Protein AF-A0A8W8L4B3-F1 (afdb_monomer_lite)

Radius of gyration: 20.43 Å; chains: 1; bounding box: 40×33×64 Å

pLDDT: mean 73.59, std 18.27, range [24.84, 92.88]

Organism: Magallana gigas (NCBI:txid29159)

Secondary structure (DSSP, 8-state):
------------BTTEEEEEPEEEEE-SSS-EEEEEEEETTEEESSEEEEEGGGTEEEEEETTEEEEEE-STTTT----TT-EEEEETTEEEEEEEETTEEEETTT-SBP-GGG--

Foldseek 3Di:
DDDDDDDDPFPCPQFKTKDWWDWDFDDPPDGDIQTWHDDPNDIDRAAWDDDQQQQWIWGDDHTMIMIGRHEPNRRCPDDPQWDWDDDRSYIFTWHDDPNFTAGPVPRHGDDVVVRD

Structure (mmCIF, N/CA/C/O backbone):
data_AF-A0A8W8L4B3-F1
#
_entry.id   AF-A0A8W8L4B3-F1
#
loop_
_atom_site.group_PDB
_atom_site.id
_atom_site.type_symbol
_atom_site.label_atom_id
_atom_site.label_alt_id
_atom_site.label_comp_id
_atom_site.label_asym_id
_atom_site.label_entity_id
_atom_site.label_seq_id
_atom_site.pdbx_PDB_ins_code
_atom_site.Cartn_x
_atom_site.Cartn_y
_atom_site.Cartn_z
_atom_site.occupancy
_atom_site.B_iso_or_equiv
_atom_site.auth_seq_id
_atom_site.auth_comp_id
_atom_site.auth_asym_id
_atom_site.auth_atom_id
_atom_site.pdbx_PDB_model_num
ATOM 1 N N . MET A 1 1 ? 8.260 -8.109 31.347 1.00 40.56 1 MET A N 1
ATOM 2 C CA . MET A 1 1 ? 9.039 -8.885 30.361 1.00 40.56 1 MET A CA 1
ATOM 3 C C . MET A 1 1 ? 8.178 -10.059 29.917 1.00 40.56 1 MET A C 1
ATOM 5 O O . MET A 1 1 ? 8.083 -10.998 30.679 1.00 40.56 1 MET A O 1
ATOM 9 N N . PHE A 1 2 ? 7.512 -9.994 28.760 1.00 24.84 2 PHE A N 1
ATOM 10 C CA . PHE A 1 2 ? 6.921 -11.174 28.111 1.00 24.84 2 PHE A CA 1
ATOM 11 C C . PHE A 1 2 ? 6.964 -10.978 26.594 1.00 24.84 2 PHE A C 1
ATOM 13 O O . PHE A 1 2 ? 6.282 -10.125 26.034 1.00 24.84 2 PHE A O 1
ATOM 20 N N . ARG A 1 3 ? 7.859 -11.744 25.960 1.00 35.56 3 ARG A N 1
ATOM 21 C CA . ARG A 1 3 ? 7.877 -12.014 24.523 1.00 35.56 3 ARG A CA 1
ATOM 22 C C . ARG A 1 3 ? 6.696 -12.930 24.222 1.00 35.56 3 ARG A C 1
ATOM 24 O O . ARG A 1 3 ? 6.588 -13.966 24.864 1.00 35.56 3 ARG A O 1
ATOM 31 N N . ASN A 1 4 ? 5.911 -12.605 23.204 1.00 31.03 4 ASN A N 1
ATOM 32 C CA . ASN A 1 4 ? 5.175 -13.615 22.455 1.00 31.03 4 ASN A CA 1
ATOM 33 C C . ASN A 1 4 ? 5.489 -13.411 20.973 1.00 31.03 4 ASN A C 1
ATOM 35 O O . ASN A 1 4 ? 4.911 -12.570 20.290 1.00 31.03 4 ASN A O 1
ATOM 39 N N . LYS A 1 5 ? 6.521 -14.132 20.525 1.00 40.44 5 LYS A N 1
ATOM 40 C CA . LYS A 1 5 ? 6.658 -14.538 19.131 1.00 40.44 5 LYS A CA 1
ATOM 41 C C . LYS A 1 5 ? 5.681 -15.691 18.981 1.00 40.44 5 LYS A C 1
ATOM 43 O O . LYS A 1 5 ? 5.880 -16.653 19.698 1.00 40.44 5 LYS A O 1
ATOM 48 N N . ASP A 1 6 ? 4.692 -15.583 18.100 1.00 32.81 6 ASP A N 1
ATOM 49 C CA . ASP A 1 6 ? 4.242 -16.720 17.299 1.00 32.81 6 ASP A CA 1
ATOM 50 C C . ASP A 1 6 ? 3.314 -16.274 16.160 1.00 32.81 6 ASP A C 1
ATOM 52 O O . ASP A 1 6 ? 2.274 -15.654 16.359 1.00 32.81 6 ASP A O 1
ATOM 56 N N . SER A 1 7 ? 3.740 -16.655 14.954 1.00 31.75 7 SER A N 1
ATOM 57 C CA . SER A 1 7 ? 2.923 -16.919 13.768 1.00 31.75 7 SER A CA 1
ATOM 58 C C . SER A 1 7 ? 2.147 -15.753 13.132 1.00 31.75 7 SER A C 1
ATOM 60 O O . SER A 1 7 ? 0.919 -15.745 13.068 1.00 31.75 7 SER A O 1
ATOM 62 N N . GLN A 1 8 ? 2.871 -14.806 12.524 1.00 32.09 8 GLN A N 1
ATOM 63 C CA . GLN A 1 8 ? 2.309 -13.990 11.440 1.00 32.09 8 GLN A CA 1
ATOM 64 C C . GLN A 1 8 ? 2.266 -14.831 10.159 1.00 32.09 8 GLN A C 1
ATOM 66 O O . GLN A 1 8 ? 3.248 -14.952 9.428 1.00 32.09 8 GLN A O 1
ATOM 71 N N . ARG A 1 9 ? 1.113 -15.449 9.892 1.00 27.73 9 ARG A N 1
ATOM 72 C CA . ARG A 1 9 ? 0.790 -16.005 8.574 1.00 27.73 9 ARG A CA 1
ATOM 73 C C . ARG A 1 9 ? 0.511 -14.83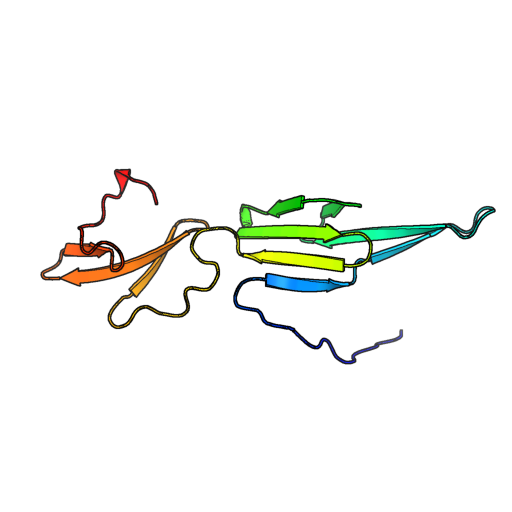5 7.628 1.00 27.73 9 ARG A C 1
ATOM 75 O O . ARG A 1 9 ? -0.585 -14.288 7.605 1.00 27.73 9 ARG A O 1
ATOM 82 N N . PHE A 1 10 ? 1.533 -14.436 6.880 1.00 35.31 10 PHE A N 1
ATOM 83 C CA . PHE A 1 10 ? 1.426 -13.458 5.802 1.00 35.31 10 PHE A CA 1
ATOM 84 C C . PHE A 1 10 ? 0.571 -14.048 4.671 1.00 35.31 10 PHE A C 1
ATOM 86 O O . PHE A 1 10 ? 0.993 -14.996 4.012 1.00 35.31 10 PHE A O 1
ATOM 93 N N . ILE A 1 11 ? -0.628 -13.507 4.443 1.00 34.16 11 ILE A N 1
ATOM 94 C CA . ILE A 1 11 ? -1.367 -13.746 3.196 1.00 34.16 11 ILE A CA 1
ATOM 95 C C . ILE A 1 11 ? -0.849 -12.703 2.212 1.00 34.16 11 ILE A C 1
ATOM 97 O O . ILE A 1 11 ? -1.217 -11.534 2.276 1.00 34.16 11 ILE A O 1
ATOM 101 N N . ASN A 1 12 ? 0.114 -13.125 1.400 1.00 33.88 12 ASN A N 1
ATOM 102 C CA . ASN A 1 12 ? 0.859 -12.276 0.483 1.00 33.88 12 ASN A CA 1
ATOM 103 C C . ASN A 1 12 ? 0.126 -12.240 -0.869 1.00 33.88 12 ASN A C 1
ATOM 105 O O . ASN A 1 12 ? 0.576 -12.842 -1.840 1.00 33.88 12 ASN A O 1
ATOM 109 N N . ASP A 1 13 ? -1.020 -11.558 -0.932 1.00 38.62 13 ASP A N 1
ATOM 110 C CA . ASP A 1 13 ? -1.641 -11.203 -2.214 1.00 38.62 13 ASP A CA 1
ATOM 111 C C . ASP A 1 13 ? -0.896 -9.990 -2.780 1.00 38.62 13 ASP A C 1
ATOM 113 O O . ASP A 1 13 ? -1.359 -8.866 -2.631 1.00 38.62 13 ASP A O 1
ATOM 117 N N . GLY A 1 14 ? 0.304 -10.235 -3.330 1.00 50.53 14 GLY A N 1
ATOM 118 C CA . GLY A 1 14 ? 1.103 -9.456 -4.304 1.00 50.53 14 GLY A CA 1
ATOM 119 C C . GLY A 1 14 ? 1.358 -7.941 -4.147 1.00 50.53 14 GLY A C 1
ATOM 120 O O . GLY A 1 14 ? 2.335 -7.445 -4.695 1.00 50.53 14 GLY A O 1
ATOM 121 N N . ALA A 1 15 ? 0.518 -7.198 -3.436 1.00 64.81 15 ALA A N 1
ATOM 122 C CA . ALA A 1 15 ? 0.517 -5.746 -3.304 1.00 64.81 15 ALA A CA 1
ATOM 123 C C . ALA A 1 15 ? -0.058 -5.257 -1.961 1.00 64.81 15 ALA A C 1
ATOM 125 O O . ALA A 1 15 ? 0.106 -4.081 -1.651 1.00 64.81 15 ALA A O 1
ATOM 126 N N . CYS A 1 16 ? -0.723 -6.115 -1.168 1.00 76.44 16 CYS A N 1
ATOM 127 C CA . CYS A 1 16 ? -1.375 -5.728 0.088 1.00 76.44 16 CYS A CA 1
ATOM 128 C C . CYS A 1 16 ? -1.021 -6.670 1.250 1.00 76.44 16 CYS A C 1
ATOM 130 O O . CYS A 1 16 ? -1.035 -7.892 1.114 1.00 76.44 16 CYS A O 1
ATOM 132 N N . LYS A 1 17 ? -0.740 -6.095 2.424 1.00 84.19 17 LYS A N 1
ATOM 133 C CA . LYS A 1 17 ? -0.466 -6.789 3.689 1.00 84.19 17 LYS A CA 1
ATOM 134 C C . LYS A 1 17 ? -1.589 -6.523 4.682 1.00 84.19 17 LYS A C 1
ATOM 136 O O . LYS A 1 17 ? -1.951 -5.372 4.918 1.00 84.19 17 LYS A O 1
ATOM 141 N N . LYS A 1 18 ? -2.105 -7.588 5.295 1.00 87.81 18 LYS A N 1
ATOM 142 C CA . LYS A 1 18 ? -3.133 -7.522 6.343 1.00 87.81 18 LYS A CA 1
ATOM 143 C C . LYS A 1 18 ? -2.511 -7.732 7.719 1.00 87.81 18 LYS A C 1
ATOM 145 O O . LYS A 1 18 ? -1.721 -8.653 7.909 1.00 87.81 18 LYS A O 1
ATOM 150 N N . GLU A 1 19 ? -2.900 -6.901 8.673 1.00 88.88 19 GLU A N 1
ATOM 151 C CA . GLU A 1 19 ? -2.455 -6.916 10.066 1.00 88.88 19 GLU A CA 1
ATOM 152 C C . GLU A 1 19 ? -3.675 -6.715 10.987 1.00 88.88 19 GLU A C 1
ATOM 154 O O . GLU A 1 19 ? -4.693 -6.158 10.576 1.00 88.88 19 GLU A O 1
ATOM 159 N N . LEU A 1 20 ? -3.608 -7.183 12.236 1.00 89.19 20 LEU A N 1
ATOM 160 C CA . LEU A 1 20 ? -4.661 -6.906 13.221 1.00 89.19 20 LEU A CA 1
ATOM 161 C C . LEU A 1 20 ? -4.555 -5.460 13.718 1.00 89.19 20 LEU A C 1
ATOM 163 O O . LEU A 1 20 ? -3.453 -4.946 13.910 1.00 89.19 20 LEU A O 1
ATOM 167 N N . ALA A 1 21 ? -5.701 -4.821 13.947 1.00 86.69 21 ALA A N 1
ATOM 168 C CA . ALA A 1 21 ? -5.750 -3.498 14.553 1.00 86.69 21 ALA A CA 1
ATOM 169 C C . ALA A 1 21 ? -5.376 -3.557 16.044 1.00 86.69 21 ALA A C 1
ATOM 171 O O . ALA A 1 21 ? -5.558 -4.571 16.724 1.00 86.69 21 ALA A O 1
ATOM 172 N N . ASN A 1 22 ? -4.878 -2.438 16.559 1.00 90.12 22 ASN A N 1
ATOM 173 C CA . ASN A 1 22 ? -4.644 -2.250 17.983 1.00 90.12 22 ASN A CA 1
ATOM 174 C C . ASN A 1 22 ? -5.970 -1.993 18.703 1.00 90.12 22 ASN A C 1
ATOM 176 O O . ASN A 1 22 ? -6.984 -1.672 18.078 1.00 90.12 22 ASN A O 1
ATOM 180 N N . TYR A 1 23 ? -5.966 -2.121 20.028 1.00 88.69 23 TYR A N 1
ATOM 181 C CA . TYR A 1 23 ? -7.141 -1.835 20.839 1.00 88.69 23 TYR A CA 1
ATOM 182 C C . TYR A 1 23 ? -6.781 -1.180 22.170 1.00 88.69 23 TYR A C 1
ATOM 184 O O . TYR A 1 23 ? -5.716 -1.418 22.740 1.00 88.69 23 TYR A O 1
ATOM 192 N N . HIS A 1 24 ? -7.712 -0.380 22.680 1.00 87.62 24 HIS A N 1
ATOM 193 C CA . HIS A 1 24 ? -7.699 0.156 24.034 1.00 87.62 24 HIS A CA 1
ATOM 194 C C . HIS A 1 24 ? -8.933 -0.330 24.799 1.00 87.62 24 HIS A C 1
ATOM 196 O O . HIS A 1 24 ? -10.008 -0.469 24.211 1.00 87.62 24 HIS A O 1
ATOM 202 N N . ILE A 1 25 ? -8.775 -0.592 26.098 1.00 87.25 25 ILE A N 1
ATOM 203 C CA . ILE A 1 25 ? -9.866 -1.001 26.989 1.00 87.25 25 ILE A CA 1
ATOM 204 C C . ILE A 1 25 ? -10.049 0.091 28.035 1.00 87.25 25 ILE A C 1
ATOM 206 O O . ILE A 1 25 ? -9.200 0.244 28.912 1.00 87.25 25 ILE A O 1
ATOM 210 N N . ASP A 1 26 ? -11.172 0.793 27.952 1.00 84.69 26 ASP A N 1
ATOM 211 C CA . ASP A 1 26 ? -11.619 1.719 28.988 1.00 84.69 26 ASP A CA 1
ATOM 212 C C . ASP A 1 26 ? -12.404 0.940 30.061 1.00 84.69 26 ASP A C 1
ATOM 214 O O . ASP A 1 26 ? -13.225 0.069 29.737 1.00 84.69 26 ASP A O 1
ATOM 218 N N . ARG A 1 27 ? -12.086 1.189 31.337 1.00 79.56 27 ARG A N 1
ATOM 219 C CA . ARG A 1 27 ? -12.591 0.436 32.498 1.00 79.56 27 ARG A CA 1
ATOM 220 C C . ARG A 1 27 ? -13.475 1.270 33.428 1.00 79.56 27 ARG A C 1
ATOM 222 O O . ARG A 1 27 ? -13.892 0.745 34.458 1.00 79.56 27 ARG A O 1
ATOM 229 N N . ASP A 1 28 ? -13.805 2.509 33.071 1.00 77.38 28 ASP A N 1
ATOM 230 C CA . ASP A 1 28 ? -14.369 3.466 34.030 1.00 77.38 28 ASP A CA 1
ATOM 231 C C . ASP A 1 28 ? -15.844 3.221 34.416 1.00 77.38 28 ASP A C 1
ATOM 233 O O . ASP A 1 28 ? -16.315 3.802 35.389 1.00 77.38 28 ASP A O 1
ATOM 237 N N . SER A 1 29 ? -16.601 2.360 33.715 1.00 65.94 29 SER A N 1
ATOM 238 C CA . SER A 1 29 ? -17.953 1.914 34.160 1.00 65.94 29 SER A CA 1
ATOM 239 C C . SER A 1 29 ? -18.644 0.920 33.219 1.00 65.94 29 SER A C 1
ATOM 241 O O . SER A 1 29 ? -19.470 0.119 33.652 1.00 65.94 29 SER A O 1
ATOM 243 N N . THR A 1 30 ? -18.302 0.933 31.933 1.00 76.12 30 THR A N 1
ATOM 244 C CA . THR A 1 30 ? -18.704 -0.074 30.940 1.00 76.12 30 THR A CA 1
ATOM 245 C C . THR A 1 30 ? -17.451 -0.530 30.214 1.00 76.12 30 THR A C 1
ATOM 247 O O . THR A 1 30 ? -16.650 0.301 29.800 1.00 76.12 30 THR A O 1
ATOM 250 N N . LEU A 1 31 ? -17.248 -1.846 30.086 1.00 81.25 31 LEU A N 1
ATOM 251 C CA . LEU A 1 31 ? -16.099 -2.381 29.359 1.00 81.25 31 LEU A CA 1
ATOM 252 C C . LEU A 1 31 ? -16.214 -1.954 27.892 1.00 81.25 31 LEU A C 1
ATOM 254 O O . LEU A 1 31 ? -16.990 -2.530 27.128 1.00 81.25 31 LEU A O 1
ATOM 258 N N . LYS A 1 32 ? -15.465 -0.918 27.511 1.00 84.94 32 LYS A N 1
ATOM 259 C CA . LYS A 1 32 ? -15.472 -0.367 26.157 1.00 84.94 32 LYS A CA 1
ATOM 260 C C . LYS A 1 32 ? -14.146 -0.687 25.490 1.00 84.94 32 LYS A C 1
ATOM 262 O O . LYS A 1 32 ? -13.100 -0.162 25.865 1.00 84.94 32 LYS A O 1
ATOM 267 N N . VAL A 1 33 ? -14.205 -1.548 24.478 1.00 85.19 33 VAL A N 1
ATOM 268 C CA . VAL A 1 33 ? -13.061 -1.864 23.620 1.00 85.19 33 VAL A CA 1
ATOM 269 C C . VAL A 1 33 ? -13.108 -0.950 22.402 1.00 85.19 33 VAL A C 1
ATOM 271 O O . VAL A 1 33 ? -14.090 -0.955 21.661 1.00 85.19 33 VAL A O 1
ATOM 274 N N . THR A 1 34 ? -12.059 -0.159 22.196 1.00 86.25 34 THR A N 1
ATOM 275 C CA . THR A 1 34 ? -11.922 0.716 21.022 1.00 86.25 34 THR A CA 1
ATOM 276 C C . THR A 1 34 ? -10.782 0.210 20.158 1.00 86.25 34 THR A C 1
ATOM 278 O O . THR A 1 34 ? -9.653 0.136 20.635 1.00 86.25 34 THR A O 1
ATOM 281 N N . PHE A 1 35 ? -11.071 -0.126 18.901 1.00 90.06 35 PHE A N 1
ATOM 282 C CA . PHE A 1 35 ? -10.062 -0.547 17.931 1.00 90.06 35 PHE A CA 1
ATOM 283 C C . PHE A 1 35 ? -9.520 0.643 17.141 1.00 90.06 35 PHE A C 1
ATOM 285 O O . PHE A 1 35 ? -10.254 1.592 16.853 1.00 90.06 35 PHE A O 1
ATOM 292 N N . TYR A 1 36 ? -8.241 0.581 16.786 1.00 91.12 36 TYR A N 1
ATOM 293 C CA . TYR A 1 36 ? -7.586 1.581 15.953 1.00 91.12 36 TYR A CA 1
ATOM 294 C C . TYR A 1 36 ? -6.395 0.985 15.203 1.00 91.12 36 TYR A C 1
ATOM 296 O O . TYR A 1 36 ? -5.708 0.077 15.674 1.00 91.12 36 TYR A O 1
ATOM 304 N N . CYS A 1 37 ? -6.113 1.523 14.028 1.00 92.88 37 CYS A N 1
ATOM 305 C CA . CYS A 1 37 ? -4.933 1.173 13.256 1.00 92.88 37 CYS A CA 1
ATOM 306 C C . CYS A 1 37 ? -3.795 2.144 13.569 1.00 92.88 37 CYS A C 1
ATOM 308 O O . CYS A 1 37 ? -4.036 3.318 13.852 1.00 92.88 37 CYS A O 1
ATOM 310 N N . SER A 1 38 ? -2.557 1.646 13.535 1.00 92.31 38 SER A N 1
ATOM 311 C CA . SER A 1 38 ? -1.356 2.449 13.775 1.00 92.31 38 SER A CA 1
ATOM 312 C C . SER A 1 38 ? -0.276 2.094 12.762 1.00 92.31 38 SER A C 1
ATOM 314 O O . SER A 1 38 ? 0.098 0.928 12.622 1.00 92.31 38 SER A O 1
ATOM 316 N N . LYS A 1 39 ? 0.217 3.099 12.039 1.00 91.06 39 LYS A N 1
ATOM 317 C CA . LYS A 1 39 ? 1.283 2.952 11.039 1.00 91.06 39 LYS A CA 1
ATOM 318 C C . LYS A 1 39 ? 2.033 4.272 10.903 1.00 91.06 39 LYS A C 1
ATOM 320 O O . LYS A 1 39 ? 1.422 5.335 10.971 1.00 91.06 39 LYS A O 1
ATOM 325 N N . HIS A 1 40 ? 3.358 4.221 10.747 1.00 90.81 40 HIS A N 1
ATOM 326 C CA . HIS A 1 40 ? 4.217 5.409 10.582 1.00 90.81 40 HIS A CA 1
ATOM 327 C C . HIS A 1 40 ? 3.958 6.519 11.617 1.00 90.81 40 HIS A C 1
ATOM 329 O O . HIS A 1 40 ? 3.955 7.704 11.292 1.00 90.81 40 HIS A O 1
ATOM 335 N N . ARG A 1 41 ? 3.730 6.125 12.882 1.00 89.75 41 ARG A N 1
ATOM 336 C CA . ARG A 1 41 ? 3.395 7.013 14.018 1.00 89.75 41 ARG A CA 1
ATOM 337 C C . ARG A 1 41 ? 2.074 7.784 13.873 1.00 89.75 41 ARG A C 1
ATOM 339 O O . ARG A 1 41 ? 1.864 8.761 14.586 1.00 89.75 41 ARG A O 1
ATOM 346 N N . ARG A 1 42 ? 1.188 7.366 12.968 1.00 89.62 42 ARG A N 1
ATOM 347 C CA . ARG A 1 42 ? -0.177 7.886 12.839 1.00 89.62 42 ARG A CA 1
ATOM 348 C C . ARG A 1 42 ? -1.174 6.835 13.292 1.00 89.62 42 ARG A C 1
ATOM 350 O O . ARG A 1 42 ? -1.022 5.661 12.962 1.00 89.62 42 ARG A O 1
ATOM 357 N N . GLU A 1 43 ? -2.205 7.285 13.996 1.00 92.44 43 GLU A N 1
ATOM 358 C CA . GLU A 1 43 ? -3.289 6.448 14.504 1.00 92.44 43 GLU A CA 1
ATOM 359 C C . GLU A 1 43 ? -4.625 6.918 13.935 1.00 92.44 43 GLU A C 1
ATOM 361 O O . GLU A 1 43 ? -4.861 8.120 13.799 1.00 92.44 43 GLU A O 1
ATOM 366 N N . TRP A 1 44 ? -5.493 5.977 13.570 1.00 91.00 44 TRP A N 1
ATOM 367 C CA . TRP A 1 44 ? -6.841 6.287 13.098 1.00 91.00 44 TRP A CA 1
ATOM 368 C C . TRP A 1 44 ? -7.806 5.138 13.394 1.00 91.00 44 TRP A C 1
ATOM 370 O O . TRP A 1 44 ? -7.420 3.971 13.417 1.00 91.00 44 TRP A O 1
ATOM 380 N N . SER A 1 45 ? -9.070 5.469 13.648 1.00 86.06 45 SER A N 1
ATOM 381 C CA . SER A 1 45 ? -10.078 4.510 14.118 1.00 86.06 45 SER A CA 1
ATOM 382 C C . SER A 1 45 ? -10.781 3.751 12.992 1.00 86.06 45 SER A C 1
ATOM 384 O O . SER A 1 45 ? -11.161 2.597 13.170 1.00 86.06 45 SER A O 1
ATOM 386 N N . TYR A 1 46 ? -10.976 4.381 11.831 1.00 88.81 46 TYR A N 1
ATOM 387 C CA . TYR A 1 46 ? -11.653 3.768 10.690 1.00 88.81 46 TYR A CA 1
ATOM 388 C C . TYR A 1 46 ? -11.311 4.483 9.379 1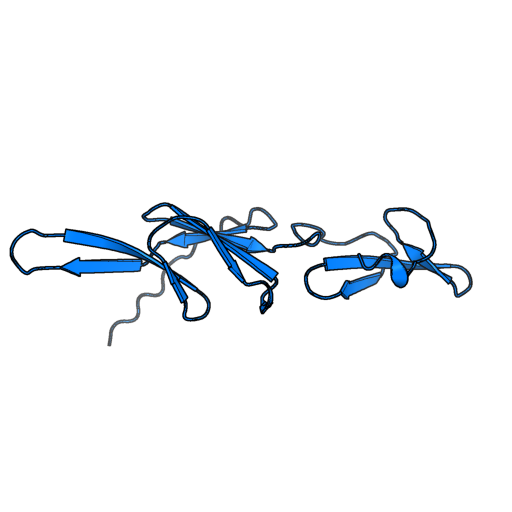.00 88.81 46 TYR A C 1
ATOM 390 O O . TYR A 1 46 ? -11.001 5.675 9.374 1.00 88.81 46 TYR A O 1
ATOM 398 N N . GLY A 1 47 ? -11.411 3.770 8.257 1.00 88.75 47 GLY A N 1
ATOM 399 C CA . GLY A 1 47 ? -11.291 4.344 6.918 1.00 88.75 47 GLY A CA 1
ATOM 400 C C . GLY A 1 47 ? -9.875 4.291 6.346 1.00 88.75 47 GLY A C 1
ATOM 401 O O . GLY A 1 47 ? -9.077 3.421 6.698 1.00 88.75 47 GLY A O 1
ATOM 402 N N . VAL A 1 48 ? -9.584 5.193 5.408 1.00 89.75 48 VAL A N 1
ATOM 403 C CA . VAL A 1 48 ? -8.363 5.155 4.590 1.00 89.75 48 VAL A CA 1
ATOM 404 C C . VAL A 1 48 ? -7.341 6.171 5.083 1.00 89.75 48 VAL A C 1
ATOM 406 O O . VAL A 1 48 ? -7.655 7.352 5.212 1.00 89.75 48 VAL A O 1
ATOM 409 N N . MET A 1 49 ? -6.100 5.725 5.252 1.00 88.75 49 MET A N 1
ATOM 410 C CA . MET A 1 49 ? -4.932 6.572 5.472 1.00 88.75 49 MET A CA 1
ATOM 411 C C . MET A 1 49 ? -3.959 6.409 4.303 1.00 88.75 49 MET A C 1
ATOM 413 O O . MET A 1 49 ? -3.659 5.292 3.878 1.00 88.75 49 MET A O 1
ATOM 417 N N . ARG A 1 50 ? -3.470 7.526 3.761 1.00 85.94 50 ARG A N 1
ATOM 418 C CA . ARG A 1 50 ? -2.453 7.534 2.700 1.00 85.94 50 ARG A CA 1
ATOM 419 C C . ARG A 1 50 ? -1.114 7.952 3.288 1.00 85.94 50 ARG A C 1
ATOM 421 O O . ARG A 1 50 ? -1.057 8.895 4.078 1.00 85.94 50 ARG A O 1
ATOM 428 N N . PHE A 1 51 ? -0.065 7.279 2.843 1.00 84.81 51 PHE A N 1
ATOM 429 C CA . PHE A 1 51 ? 1.322 7.507 3.218 1.00 84.81 51 PHE A CA 1
ATOM 430 C C . PHE A 1 51 ? 2.145 7.720 1.940 1.00 84.81 51 PHE A C 1
ATOM 432 O O . PHE A 1 51 ? 2.848 6.806 1.506 1.00 84.81 51 PHE A O 1
ATOM 439 N N . PRO A 1 52 ? 2.023 8.893 1.285 1.00 74.31 52 PRO A N 1
ATOM 440 C CA . PRO A 1 52 ? 2.699 9.165 0.017 1.00 74.31 52 PRO A CA 1
ATOM 441 C C . PRO A 1 52 ? 4.220 9.054 0.120 1.00 74.31 52 PRO A C 1
ATOM 443 O O . PRO A 1 52 ? 4.864 8.633 -0.827 1.00 74.31 52 PRO A O 1
ATOM 446 N N . GLU A 1 53 ? 4.795 9.383 1.277 1.00 76.56 53 GLU A N 1
ATOM 447 C CA . GLU A 1 53 ? 6.242 9.309 1.512 1.00 76.56 53 GLU A CA 1
ATOM 448 C C . GLU A 1 53 ? 6.757 7.864 1.540 1.00 76.56 53 GLU A C 1
ATOM 450 O O . GLU A 1 53 ? 7.938 7.615 1.312 1.00 76.56 53 GLU A O 1
ATOM 455 N N . PHE A 1 54 ? 5.860 6.921 1.823 1.00 78.69 54 PHE A N 1
ATOM 456 C CA . PHE A 1 54 ? 6.146 5.494 1.916 1.00 78.69 54 PHE A CA 1
ATOM 457 C C . PHE A 1 54 ? 5.535 4.710 0.762 1.00 78.69 54 PHE A C 1
ATOM 459 O O . PHE A 1 54 ? 5.664 3.493 0.728 1.00 78.69 54 PHE A O 1
ATOM 466 N N . CYS A 1 55 ? 4.868 5.395 -0.170 1.00 77.38 55 CYS A N 1
ATOM 467 C CA . CYS A 1 55 ? 4.147 4.769 -1.264 1.00 77.38 55 CYS A CA 1
ATOM 468 C C . CYS A 1 55 ? 3.169 3.712 -0.770 1.00 77.38 55 CYS A C 1
ATOM 470 O O . CYS A 1 55 ? 3.021 2.671 -1.390 1.00 77.38 55 CYS A O 1
ATOM 472 N N . GLU A 1 56 ? 2.449 4.003 0.311 1.00 82.44 56 GLU A N 1
ATOM 473 C CA . GLU A 1 56 ? 1.502 3.079 0.928 1.00 82.44 56 GLU A CA 1
ATOM 474 C C . GLU A 1 56 ? 0.113 3.715 1.083 1.00 82.44 56 GLU A C 1
ATOM 476 O O . GLU A 1 56 ? -0.062 4.914 1.329 1.00 82.44 56 GLU A O 1
ATOM 481 N N . ARG A 1 57 ? -0.917 2.879 0.998 1.00 85.75 57 ARG A N 1
ATOM 482 C CA . ARG A 1 57 ? -2.299 3.210 1.341 1.00 85.75 57 ARG A CA 1
ATOM 483 C C . ARG A 1 57 ? -2.838 2.132 2.264 1.00 85.75 57 ARG A C 1
ATOM 485 O O . ARG A 1 57 ? -2.940 0.980 1.859 1.00 85.75 57 ARG A O 1
ATOM 492 N N . CYS A 1 58 ? -3.241 2.522 3.465 1.00 89.12 58 CYS A N 1
ATOM 493 C CA . CYS A 1 58 ? -3.796 1.616 4.458 1.00 89.12 58 CYS A CA 1
ATOM 494 C C . CYS A 1 58 ? -5.292 1.841 4.665 1.00 89.12 58 CYS A C 1
ATOM 496 O O . CYS A 1 58 ? -5.764 2.975 4.730 1.00 89.12 58 CYS A O 1
ATOM 498 N N . PHE A 1 59 ? -6.028 0.752 4.824 1.00 90.00 59 PHE A N 1
ATOM 499 C CA . PHE A 1 59 ? -7.429 0.713 5.204 1.00 90.00 59 PHE A CA 1
ATOM 500 C C . PHE A 1 59 ? -7.546 0.172 6.623 1.00 90.00 59 PHE A C 1
ATOM 502 O O . PHE A 1 59 ? -6.887 -0.805 6.967 1.00 90.00 59 PHE A O 1
ATOM 509 N N . CYS A 1 60 ? -8.392 0.794 7.436 1.00 92.00 60 CYS A N 1
ATOM 510 C CA . CYS A 1 60 ? -8.729 0.322 8.770 1.00 92.00 60 CYS A CA 1
ATOM 511 C C . CYS A 1 60 ? -10.216 -0.008 8.833 1.00 92.00 60 CYS A C 1
ATOM 513 O O . CYS A 1 60 ? -11.062 0.885 8.727 1.00 92.00 60 CYS A O 1
ATOM 515 N N . PHE A 1 61 ? -10.522 -1.291 9.002 1.00 87.06 61 PHE A N 1
ATOM 516 C CA . PHE A 1 61 ? -11.876 -1.830 9.078 1.00 87.06 61 PHE A CA 1
ATOM 517 C C . PHE A 1 61 ? -12.110 -2.433 10.463 1.00 87.06 61 PHE A C 1
ATOM 519 O O . PHE A 1 61 ? -12.159 -3.650 10.639 1.00 87.06 61 PHE A O 1
ATOM 526 N N . GLY A 1 62 ? -12.206 -1.570 11.476 1.00 81.88 62 GLY A N 1
ATOM 527 C CA . GLY A 1 62 ? -12.388 -1.991 12.863 1.00 81.88 62 GLY A CA 1
ATOM 528 C C . GLY A 1 62 ? -11.173 -2.761 13.379 1.00 81.88 62 GLY A C 1
ATOM 529 O O . GLY A 1 62 ? -10.187 -2.153 13.773 1.00 81.88 62 GLY A O 1
ATOM 530 N N . TYR A 1 63 ? -11.242 -4.094 13.374 1.00 84.81 63 TYR A N 1
ATOM 531 C CA . TYR A 1 63 ? -10.212 -4.975 13.936 1.00 84.81 63 TYR A CA 1
ATOM 532 C C . TYR A 1 63 ? -9.137 -5.426 12.927 1.00 84.81 63 TYR A C 1
ATOM 534 O O . TYR A 1 63 ? -8.201 -6.128 13.315 1.00 84.81 63 TYR A O 1
ATOM 542 N N . ILE A 1 64 ? -9.242 -5.036 11.650 1.00 90.12 64 ILE A N 1
ATOM 543 C CA . ILE A 1 64 ? -8.261 -5.367 10.601 1.00 90.12 64 ILE A CA 1
ATOM 544 C C . ILE A 1 64 ? -7.700 -4.089 9.976 1.00 90.12 64 ILE A C 1
ATOM 546 O O . ILE A 1 64 ? -8.453 -3.186 9.603 1.00 90.12 64 ILE A O 1
ATOM 550 N N . MET A 1 65 ? -6.381 -4.062 9.804 1.00 91.56 65 MET A N 1
ATOM 551 C CA . MET A 1 65 ? -5.658 -3.117 8.963 1.00 91.56 65 MET A CA 1
ATOM 552 C C . MET A 1 65 ? -5.193 -3.813 7.680 1.00 91.56 65 MET A C 1
ATOM 554 O O . MET A 1 65 ? -4.618 -4.896 7.735 1.00 91.56 65 MET A O 1
ATOM 558 N N . GLU A 1 66 ? -5.387 -3.187 6.526 1.00 90.94 66 GLU A N 1
ATOM 559 C CA . GLU A 1 66 ? -4.857 -3.656 5.242 1.00 90.94 66 GLU A CA 1
ATOM 560 C C . GLU A 1 66 ? -4.060 -2.535 4.582 1.00 90.94 66 GLU A C 1
ATOM 562 O O . GLU A 1 66 ? -4.630 -1.517 4.205 1.00 90.94 66 GLU A O 1
ATOM 567 N N . CYS A 1 67 ? -2.748 -2.699 4.452 1.00 88.12 67 CYS A N 1
ATOM 568 C CA . CYS A 1 67 ? -1.863 -1.737 3.805 1.00 88.12 67 CYS A CA 1
ATOM 569 C C . CYS A 1 67 ? -1.419 -2.260 2.450 1.00 88.12 67 CYS A C 1
ATOM 571 O O . CYS A 1 67 ? -0.855 -3.346 2.370 1.00 88.12 67 CYS A O 1
ATOM 573 N N . CYS A 1 68 ? -1.637 -1.474 1.406 1.00 82.25 68 CYS A N 1
ATOM 574 C CA . CYS A 1 68 ? -1.185 -1.771 0.060 1.00 82.25 68 CYS A CA 1
ATOM 575 C C . CYS A 1 68 ? -0.125 -0.778 -0.388 1.00 82.25 68 CYS A C 1
ATOM 577 O O . CYS A 1 68 ? -0.218 0.404 -0.046 1.00 82.25 68 CYS A O 1
ATOM 579 N N . ASP A 1 69 ? 0.795 -1.227 -1.232 1.00 77.88 69 ASP A N 1
ATOM 580 C CA . ASP A 1 69 ? 1.626 -0.305 -1.995 1.00 77.88 69 ASP A CA 1
ATOM 581 C C . ASP A 1 69 ? 0.705 0.555 -2.887 1.00 77.88 69 ASP A C 1
ATOM 583 O O . ASP A 1 69 ? -0.279 0.087 -3.469 1.00 77.88 69 ASP A O 1
ATOM 587 N N . SER A 1 70 ? 0.980 1.850 -2.943 1.00 64.81 70 SER A N 1
ATOM 588 C CA . SER A 1 70 ? 0.244 2.849 -3.710 1.00 64.81 70 SER A CA 1
ATOM 589 C C . SER A 1 70 ? 1.115 3.355 -4.854 1.00 64.81 70 SER A C 1
ATOM 591 O O . SER A 1 70 ? 2.286 3.659 -4.653 1.00 64.81 70 SER A O 1
ATOM 593 N N . GLY A 1 71 ? 0.526 3.430 -6.049 1.00 61.16 71 GLY A N 1
ATOM 594 C CA . GLY A 1 71 ? 1.218 3.712 -7.309 1.00 61.16 71 GLY A CA 1
ATOM 595 C C . GLY A 1 71 ? 1.186 2.509 -8.255 1.00 61.16 71 GLY A C 1
ATOM 596 O O . GLY A 1 71 ? 0.759 1.419 -7.869 1.00 61.16 71 GLY A O 1
ATOM 597 N N . ASN A 1 72 ? 1.646 2.681 -9.497 1.00 56.38 72 ASN A N 1
ATOM 598 C CA . ASN A 1 72 ? 1.643 1.625 -10.533 1.00 56.38 72 ASN A CA 1
ATOM 599 C C . ASN A 1 72 ? 2.596 0.438 -10.235 1.00 56.38 72 ASN A C 1
ATOM 601 O O . ASN A 1 72 ? 2.869 -0.390 -11.100 1.00 56.38 72 ASN A O 1
ATOM 605 N N . VAL A 1 73 ? 3.120 0.350 -9.009 1.00 49.84 73 VAL A N 1
ATOM 606 C CA . VAL A 1 73 ? 4.047 -0.691 -8.533 1.00 49.84 73 VAL A CA 1
ATOM 607 C C . VAL A 1 73 ? 3.325 -1.851 -7.857 1.00 49.84 73 VAL A C 1
ATOM 609 O O . VAL A 1 73 ? 3.964 -2.860 -7.573 1.00 49.84 73 VAL A O 1
ATOM 612 N N . ALA A 1 74 ? 2.014 -1.740 -7.622 1.00 49.12 74 ALA A N 1
ATOM 613 C CA . ALA A 1 74 ? 1.203 -2.810 -7.054 1.00 49.12 74 ALA A CA 1
ATOM 614 C C . ALA A 1 74 ? 1.271 -4.074 -7.943 1.00 49.12 74 ALA A C 1
ATOM 616 O O . ALA A 1 74 ? 0.523 -4.217 -8.906 1.00 49.12 74 ALA A O 1
ATOM 617 N N . GLY A 1 75 ? 2.203 -4.983 -7.636 1.00 51.09 75 GLY A N 1
ATOM 618 C CA . GLY A 1 75 ? 2.319 -6.311 -8.245 1.00 51.09 75 GLY A CA 1
ATOM 619 C C . GLY A 1 75 ? 3.250 -6.469 -9.458 1.00 51.09 75 GLY A C 1
ATOM 620 O O . GLY A 1 75 ? 3.329 -7.573 -9.993 1.00 51.09 75 GLY A O 1
ATOM 621 N N . ALA A 1 76 ? 3.983 -5.444 -9.912 1.00 53.16 76 ALA A N 1
ATOM 622 C CA . ALA A 1 76 ? 4.877 -5.599 -11.071 1.00 53.16 76 ALA A CA 1
ATOM 623 C C . ALA A 1 76 ? 6.231 -6.217 -10.663 1.00 53.16 76 ALA A C 1
ATOM 625 O O . ALA A 1 76 ? 7.146 -5.518 -10.204 1.00 53.16 76 ALA A O 1
ATOM 626 N N . VAL A 1 77 ? 6.331 -7.544 -10.809 1.00 58.47 77 VAL A N 1
ATOM 627 C CA . VAL A 1 77 ? 7.462 -8.348 -10.315 1.00 58.47 77 VAL A CA 1
ATOM 628 C C . VAL A 1 77 ? 8.701 -8.227 -11.204 1.00 58.47 77 VAL A C 1
ATOM 630 O O . VAL A 1 77 ? 9.774 -7.980 -10.676 1.00 58.47 77 VAL A O 1
ATOM 633 N N . THR A 1 78 ? 8.588 -8.272 -12.524 1.00 61.91 78 THR A N 1
ATOM 634 C CA . THR A 1 78 ? 9.688 -8.043 -13.480 1.00 61.91 78 THR A CA 1
ATOM 635 C C . THR A 1 78 ? 9.076 -7.954 -14.877 1.00 61.91 78 THR A C 1
ATOM 637 O O . THR A 1 78 ? 8.032 -8.553 -15.127 1.00 61.91 78 THR A O 1
ATOM 640 N N . VAL A 1 79 ? 9.707 -7.224 -15.799 1.00 70.94 79 VAL A N 1
ATOM 641 C CA . VAL A 1 79 ? 9.385 -7.293 -17.235 1.00 70.94 79 VAL A CA 1
ATOM 642 C C . VAL A 1 79 ? 10.645 -7.777 -17.945 1.00 70.94 79 VAL A C 1
ATOM 644 O O . VAL A 1 79 ? 11.704 -7.167 -17.787 1.00 70.94 79 VAL A O 1
ATOM 647 N N . ASP A 1 80 ? 10.557 -8.889 -18.676 1.00 75.00 80 ASP A N 1
ATOM 648 C CA . ASP A 1 80 ? 11.725 -9.529 -19.290 1.00 75.00 80 ASP A CA 1
ATOM 649 C C . ASP A 1 80 ? 12.470 -8.578 -20.235 1.00 75.00 80 ASP A C 1
ATOM 651 O O . ASP A 1 80 ? 11.889 -7.943 -21.117 1.00 75.00 80 ASP A O 1
ATOM 655 N N . GLY A 1 81 ? 13.787 -8.477 -20.037 1.00 75.38 81 GLY A N 1
ATOM 656 C CA . GLY A 1 81 ? 14.653 -7.593 -20.821 1.00 75.38 81 GLY A CA 1
ATOM 657 C C . GLY A 1 81 ? 14.497 -6.100 -20.508 1.00 75.38 81 GLY A C 1
ATOM 658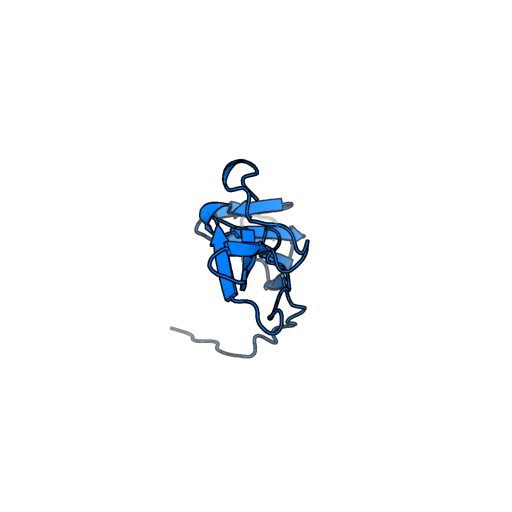 O O . GLY A 1 81 ? 15.013 -5.275 -21.264 1.00 75.38 81 GLY A O 1
ATOM 659 N N . CYS A 1 82 ? 13.810 -5.747 -19.418 1.00 81.19 82 CYS A N 1
ATOM 660 C CA . CYS A 1 82 ? 13.583 -4.370 -19.001 1.00 81.19 82 CYS A CA 1
ATOM 661 C C . CYS A 1 82 ? 14.160 -4.089 -17.615 1.00 81.19 82 CYS A C 1
ATOM 663 O O . CYS A 1 82 ? 13.989 -4.851 -16.665 1.00 81.19 82 CYS A O 1
ATOM 665 N N . MET A 1 83 ? 14.826 -2.948 -17.501 1.00 79.94 83 MET A N 1
ATOM 666 C CA . MET A 1 83 ? 15.283 -2.376 -16.246 1.00 79.94 83 MET A CA 1
ATOM 667 C C . MET A 1 83 ? 14.123 -1.668 -15.546 1.00 79.94 83 MET A C 1
ATOM 669 O O . MET A 1 83 ? 13.254 -1.089 -16.198 1.00 79.94 83 MET A O 1
ATOM 673 N N . LYS A 1 84 ? 14.118 -1.712 -14.214 1.00 75.69 84 LYS A N 1
ATOM 674 C CA . LYS A 1 84 ? 13.126 -1.048 -13.364 1.00 75.69 84 LYS A CA 1
ATOM 675 C C . LYS A 1 84 ? 13.752 0.185 -12.721 1.00 75.69 84 LYS A C 1
ATOM 677 O O . LYS A 1 84 ? 14.822 0.085 -12.126 1.00 75.69 84 LYS A O 1
ATOM 682 N N . GLU A 1 85 ? 13.069 1.317 -12.793 1.00 74.25 85 GLU A N 1
ATOM 683 C CA . GLU A 1 85 ? 13.432 2.554 -12.097 1.00 74.25 85 GLU A CA 1
ATOM 684 C C . GLU A 1 85 ? 12.222 3.124 -11.368 1.00 74.25 85 GLU A C 1
ATOM 686 O O . GLU A 1 85 ? 11.078 2.917 -11.774 1.00 74.25 85 GLU A O 1
ATOM 691 N N . TYR A 1 86 ? 12.483 3.797 -10.252 1.00 68.62 86 TYR A N 1
ATOM 692 C CA . TYR A 1 86 ? 11.453 4.361 -9.393 1.00 68.62 86 TYR A CA 1
ATOM 693 C C . TYR A 1 86 ? 11.433 5.882 -9.535 1.00 68.62 86 TYR A C 1
ATOM 695 O O . TYR A 1 86 ? 12.448 6.542 -9.316 1.00 68.62 86 TYR A O 1
ATOM 703 N N . HIS A 1 87 ? 10.261 6.426 -9.852 1.00 70.00 87 HIS A N 1
ATOM 704 C CA . HIS A 1 87 ? 9.969 7.856 -9.858 1.00 70.00 87 HIS A CA 1
ATOM 705 C C . HIS A 1 87 ? 8.921 8.131 -8.778 1.00 70.00 87 HIS A C 1
ATOM 707 O O . HIS A 1 87 ? 7.722 7.938 -8.978 1.00 70.00 87 HIS A O 1
ATOM 713 N N . GLY A 1 88 ? 9.385 8.512 -7.586 1.00 71.12 88 GLY A N 1
ATOM 714 C CA . GLY A 1 88 ? 8.524 8.580 -6.406 1.00 71.12 88 GLY A CA 1
ATOM 715 C C . GLY A 1 88 ? 7.884 7.219 -6.122 1.00 71.12 88 GLY A C 1
ATOM 716 O O . GLY A 1 88 ? 8.586 6.224 -5.957 1.00 71.12 88 GLY A O 1
ATOM 717 N N . CYS A 1 89 ? 6.552 7.179 -6.111 1.00 68.38 89 CYS A N 1
ATOM 718 C CA . CYS A 1 89 ? 5.774 5.961 -5.877 1.00 68.38 89 CYS A CA 1
ATOM 719 C C . CYS A 1 89 ? 5.396 5.194 -7.136 1.00 68.38 89 CYS A C 1
ATOM 721 O O . CYS A 1 89 ? 4.643 4.228 -7.058 1.00 68.38 89 CYS A O 1
ATOM 723 N N . ASN A 1 90 ? 5.913 5.600 -8.292 1.00 70.06 90 ASN A N 1
ATOM 724 C CA . ASN A 1 90 ? 5.697 4.912 -9.550 1.00 70.06 90 ASN A CA 1
ATOM 725 C C . ASN A 1 90 ? 6.951 4.136 -9.941 1.00 70.06 90 ASN A C 1
ATOM 727 O O . ASN A 1 90 ? 8.077 4.608 -9.796 1.00 70.06 90 ASN A O 1
ATOM 731 N N . ALA A 1 91 ? 6.745 2.929 -10.454 1.00 71.06 91 ALA A N 1
ATOM 732 C CA . ALA A 1 91 ? 7.790 2.129 -11.056 1.00 71.06 91 ALA A CA 1
ATOM 733 C C . ALA A 1 91 ? 7.615 2.187 -12.557 1.00 71.06 91 ALA A C 1
ATOM 735 O O . ALA A 1 91 ? 6.508 2.113 -13.092 1.00 71.06 91 ALA A O 1
ATOM 736 N N . VAL A 1 92 ? 8.747 2.301 -13.216 1.00 75.38 92 VAL A N 1
ATOM 737 C CA . VAL A 1 92 ? 8.850 2.493 -14.638 1.00 75.38 92 VAL A CA 1
ATOM 738 C C . VAL A 1 92 ? 9.773 1.411 -15.171 1.00 75.38 92 VAL A C 1
ATOM 740 O O . VAL A 1 92 ? 10.874 1.210 -14.658 1.00 75.38 92 VAL A O 1
ATOM 743 N N . PHE A 1 93 ? 9.316 0.701 -16.198 1.00 79.62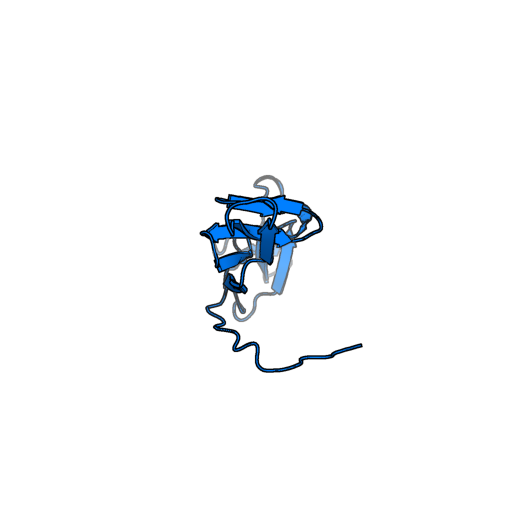 93 PHE A N 1
ATOM 744 C CA . PHE A 1 93 ? 10.081 -0.361 -16.839 1.00 79.62 93 PHE A CA 1
ATOM 745 C C . PHE A 1 93 ? 10.580 0.119 -18.193 1.00 79.62 93 PHE A C 1
ATOM 747 O O . PHE A 1 93 ? 9.791 0.580 -19.023 1.00 79.62 93 PHE A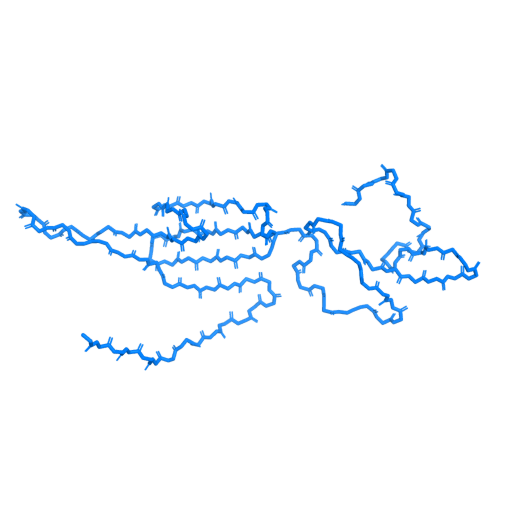 O 1
ATOM 754 N N . TYR A 1 94 ? 11.884 0.014 -18.424 1.00 84.12 94 TYR A N 1
ATOM 755 C CA . TYR A 1 94 ? 12.505 0.525 -19.634 1.00 84.12 94 TYR A CA 1
ATOM 756 C C . TYR A 1 94 ? 13.661 -0.325 -20.134 1.00 84.12 94 TYR A C 1
ATOM 758 O O . TYR A 1 94 ? 14.276 -1.076 -19.386 1.00 84.12 94 TYR A O 1
ATOM 766 N N . LYS A 1 95 ? 14.003 -0.163 -21.407 1.00 88.50 95 LYS A N 1
ATOM 767 C CA . LYS A 1 95 ? 15.210 -0.742 -22.001 1.00 88.50 95 LYS A CA 1
ATOM 768 C C . LYS A 1 95 ? 15.878 0.259 -22.928 1.00 88.50 95 LYS A C 1
ATOM 770 O O . LYS A 1 95 ? 15.216 1.151 -23.456 1.00 88.50 95 LYS A O 1
ATOM 775 N N . PHE A 1 96 ? 17.177 0.095 -23.142 1.00 86.31 96 PHE A N 1
ATOM 776 C CA . PHE A 1 96 ? 17.898 0.872 -24.142 1.00 86.31 96 PHE A CA 1
ATOM 777 C C . PHE A 1 96 ? 17.872 0.153 -25.487 1.00 86.31 96 PHE A C 1
ATOM 779 O O . PHE A 1 96 ? 18.298 -0.996 -25.594 1.00 86.31 96 PHE A O 1
ATOM 786 N N . VAL A 1 97 ? 17.392 0.843 -26.519 1.00 86.50 97 VAL A N 1
ATOM 787 C CA . VAL A 1 97 ? 17.461 0.392 -27.914 1.00 86.50 97 VAL A CA 1
ATOM 788 C C . VAL A 1 97 ? 18.215 1.462 -28.688 1.00 86.50 97 VAL A C 1
ATOM 790 O O . VAL A 1 97 ? 17.759 2.599 -28.763 1.00 86.50 97 VAL A O 1
ATOM 793 N N . ASN A 1 98 ? 19.395 1.124 -29.214 1.00 88.69 98 ASN A N 1
ATOM 794 C CA . ASN A 1 98 ? 20.271 2.059 -29.936 1.00 88.69 98 ASN A CA 1
ATOM 795 C C . ASN A 1 98 ? 20.552 3.369 -29.164 1.00 88.69 98 ASN A C 1
ATOM 797 O O . ASN A 1 98 ? 20.576 4.448 -29.745 1.00 88.69 98 ASN A O 1
ATOM 801 N N . GLY A 1 99 ? 20.724 3.279 -27.839 1.00 83.88 99 GLY A N 1
ATOM 802 C CA . GLY A 1 99 ? 20.984 4.432 -26.965 1.00 83.88 99 GLY A CA 1
ATOM 803 C C . GLY A 1 99 ? 19.742 5.218 -26.525 1.00 83.88 99 GLY A C 1
ATOM 804 O O . GLY A 1 99 ? 19.867 6.125 -25.708 1.00 83.88 99 GLY A O 1
ATOM 805 N N . ILE A 1 100 ? 18.545 4.859 -26.998 1.00 84.94 100 ILE A N 1
ATOM 806 C CA . ILE A 1 100 ? 17.286 5.520 -26.626 1.00 84.94 100 ILE A CA 1
ATOM 807 C C . ILE A 1 100 ? 16.598 4.731 -25.511 1.00 84.94 100 ILE A C 1
ATOM 809 O O . ILE A 1 100 ? 16.445 3.511 -25.611 1.00 84.94 100 ILE A O 1
ATOM 813 N N . LYS A 1 101 ? 16.160 5.431 -24.458 1.00 86.06 101 LYS A N 1
ATOM 814 C CA . LYS A 1 101 ? 15.368 4.865 -23.358 1.00 86.06 101 LYS A CA 1
ATOM 815 C C . LYS A 1 101 ? 13.926 4.639 -23.834 1.00 86.06 101 LYS A C 1
ATOM 817 O O . LYS A 1 101 ? 13.215 5.602 -24.111 1.00 86.06 101 LYS A O 1
ATOM 822 N N . ILE A 1 102 ? 13.495 3.381 -23.929 1.00 85.06 102 ILE A N 1
ATOM 823 C CA . ILE A 1 102 ? 12.161 2.970 -24.403 1.00 85.06 102 ILE A CA 1
ATOM 824 C C . ILE A 1 102 ? 11.342 2.399 -23.246 1.00 85.06 102 ILE A C 1
ATOM 826 O O . ILE A 1 102 ? 11.830 1.525 -22.529 1.00 85.06 102 ILE A O 1
ATOM 830 N N . ASN A 1 103 ? 10.097 2.851 -23.084 1.00 81.69 103 ASN A N 1
ATOM 831 C CA . ASN A 1 103 ? 9.133 2.312 -22.125 1.00 81.69 103 ASN A CA 1
ATOM 832 C C . ASN A 1 103 ? 8.697 0.914 -22.558 1.00 81.69 103 ASN A C 1
ATOM 834 O O . ASN A 1 103 ? 8.214 0.708 -23.668 1.00 81.69 103 ASN A O 1
ATOM 838 N N . CYS A 1 104 ? 8.873 -0.059 -21.674 1.00 79.69 104 CYS A N 1
ATOM 839 C CA . CYS A 1 104 ? 8.618 -1.455 -21.991 1.00 79.69 104 CYS A CA 1
ATOM 840 C C . CYS 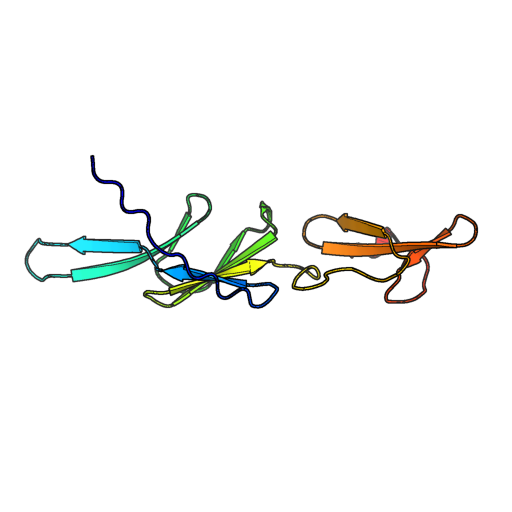A 1 104 ? 7.139 -1.820 -22.099 1.00 79.69 104 CYS A C 1
ATOM 842 O O . CYS A 1 104 ? 6.820 -2.816 -22.742 1.00 79.69 104 CYS A O 1
ATOM 844 N N . HIS A 1 105 ? 6.242 -1.030 -21.510 1.00 76.62 105 HIS A N 1
ATOM 845 C CA . HIS A 1 105 ? 4.803 -1.252 -21.629 1.00 76.62 105 HIS A CA 1
ATOM 846 C C . HIS A 1 105 ? 4.226 -0.642 -22.905 1.00 76.62 105 HIS A C 1
ATOM 848 O O . HIS A 1 105 ? 3.331 -1.230 -23.505 1.00 76.62 105 HIS A O 1
ATOM 854 N N . THR A 1 106 ? 4.726 0.521 -23.330 1.00 78.81 106 THR A N 1
ATOM 855 C CA . THR A 1 106 ? 4.181 1.238 -24.496 1.00 78.81 106 THR A CA 1
ATOM 856 C C . THR A 1 106 ? 5.001 1.043 -25.769 1.00 78.81 106 THR A C 1
ATOM 858 O O . THR A 1 106 ? 4.496 1.284 -26.860 1.00 78.81 106 THR A O 1
ATOM 861 N N . GLY A 1 107 ? 6.268 0.635 -25.654 1.00 80.06 107 GLY A N 1
ATOM 862 C CA . GLY A 1 107 ? 7.210 0.561 -26.772 1.00 80.06 107 GLY A CA 1
ATOM 863 C C . GLY A 1 107 ? 7.674 1.927 -27.293 1.00 80.06 107 GLY A C 1
ATOM 864 O O . GLY A 1 107 ? 8.379 1.979 -28.299 1.00 80.06 107 GLY A O 1
ATOM 865 N N . LEU A 1 108 ? 7.301 3.024 -26.626 1.00 82.12 108 LEU A N 1
ATOM 866 C CA . LEU A 1 108 ? 7.627 4.394 -27.028 1.00 82.12 108 LEU A CA 1
ATOM 867 C C . LEU A 1 108 ? 8.814 4.955 -26.226 1.00 82.12 108 LEU A C 1
ATOM 869 O O . LEU A 1 108 ? 9.062 4.494 -25.108 1.00 82.12 108 LEU A O 1
ATOM 873 N N . PRO A 1 109 ? 9.548 5.953 -26.755 1.00 82.88 109 PRO A N 1
ATOM 874 C CA . PRO A 1 109 ? 10.561 6.670 -25.987 1.00 82.88 109 PRO A CA 1
ATOM 875 C C . PRO A 1 109 ? 9.998 7.268 -24.695 1.00 82.88 109 PRO A C 1
ATOM 877 O O . PRO A 1 109 ? 8.833 7.666 -24.644 1.00 82.88 109 PRO A O 1
ATOM 880 N N . PHE A 1 110 ? 10.833 7.346 -23.658 1.00 71.81 110 PHE A N 1
ATOM 881 C CA . PHE A 1 110 ? 10.489 8.094 -22.450 1.00 71.81 110 PHE A CA 1
ATOM 882 C C . PHE A 1 110 ? 10.311 9.574 -22.768 1.00 71.81 110 PHE A C 1
ATOM 884 O O . PHE A 1 110 ? 11.213 10.203 -23.314 1.00 71.81 110 PHE A O 1
ATOM 891 N N . ASP A 1 111 ? 9.157 10.121 -22.393 1.00 68.69 111 ASP A N 1
ATOM 892 C CA . ASP A 1 111 ? 8.961 11.561 -22.301 1.00 68.69 111 ASP A CA 1
ATOM 893 C C . ASP A 1 111 ? 9.000 11.954 -20.823 1.00 68.69 111 ASP A C 1
ATOM 895 O O . ASP A 1 111 ? 8.037 11.744 -20.082 1.00 68.69 111 ASP A O 1
ATOM 899 N N . ASP A 1 112 ? 10.126 12.523 -20.391 1.00 60.50 112 ASP A N 1
ATOM 900 C CA . ASP A 1 112 ? 10.319 12.988 -19.014 1.00 60.50 112 ASP A CA 1
ATOM 901 C C . ASP A 1 112 ? 9.352 14.132 -18.638 1.00 60.50 112 ASP A C 1
ATOM 903 O O . ASP A 1 112 ? 9.177 14.431 -17.456 1.00 60.50 112 ASP A O 1
ATOM 907 N N . ARG A 1 113 ? 8.685 14.765 -19.619 1.00 56.19 113 ARG A N 1
ATOM 908 C CA . ARG A 1 113 ? 7.659 15.799 -19.387 1.00 56.19 113 ARG A CA 1
ATOM 909 C C . ARG A 1 113 ? 6.293 15.219 -19.059 1.00 56.19 113 ARG A C 1
ATOM 911 O O . ARG A 1 113 ? 5.480 15.916 -18.457 1.00 56.19 113 ARG A O 1
ATOM 918 N N . LEU A 1 114 ? 6.034 13.975 -19.458 1.00 51.31 114 LEU A N 1
ATOM 919 C CA . LEU A 1 114 ? 4.773 13.300 -19.161 1.00 51.31 114 LEU A CA 1
ATOM 920 C C . LEU A 1 114 ? 4.715 12.756 -17.737 1.00 51.31 114 LEU A C 1
ATOM 922 O O . LEU A 1 114 ? 3.661 12.243 -17.385 1.00 51.31 114 LEU A O 1
ATOM 926 N N . GLY A 1 115 ? 5.799 12.906 -16.954 1.00 45.72 115 GLY A N 1
ATOM 927 C CA . GLY A 1 115 ? 5.838 12.680 -15.509 1.00 45.72 115 GLY A CA 1
ATOM 928 C C . GLY A 1 115 ? 4.949 11.518 -15.086 1.00 45.72 115 GLY A C 1
ATOM 929 O O . GLY A 1 115 ? 3.845 11.756 -14.612 1.00 45.72 115 GLY A O 1
ATOM 930 N N . PHE A 1 116 ? 5.400 10.290 -15.345 1.00 46.69 116 PHE A N 1
ATOM 931 C CA . PHE A 1 116 ? 4.637 9.073 -15.055 1.00 46.69 116 PHE A CA 1
ATOM 932 C C . PHE A 1 116 ? 4.098 9.028 -13.619 1.00 46.69 116 PHE A C 1
ATOM 934 O O . PHE A 1 116 ? 4.900 9.199 -12.669 1.00 46.69 116 PHE A O 1
#

Sequence (116 aa):
MFRNKDSQRFINDGACKKELANYHIDRDSTLKVTFYCSKHRREWSYGVMRFPEFCERCFCFGYIMECCDSGNVAGAVTVDGCMKEYHGCNAVFYKFVNGIKINCHTGLPFDDRLGF